Protein AF-A0A7V9UNJ7-F1 (afdb_monomer_lite)

Radius of gyration: 12.88 Å; chains: 1; bounding box: 36×22×35 Å

Sequence (91 aa):
MVKLTTAEAMQKAIDKARAVKPMVRIVNFGSYTVTNKQTGATYSVKCEKRNGERIADCDCKAGARGLRCYHVAAAAGCHIILAAERATLHA

Foldseek 3Di:
DADPPDPVQLVVLQVVCVVQVWDWDDPDQQWIWTARPVPRDIKIKGWDQDPNDIDIAIPDPQSVVSGRHNRRSVVVVVNVVVVVVVVVVVD

Secondary structure (DSSP, 8-state):
------HHHHHHHHHHHHHH-PEEEEEETTEEEEE-TTT--EEEEEEEEETTEEEEEESSHHHHTT---HHHHHHHHHHHHHHHHHHHHT-

pLDDT: mean 85.68, std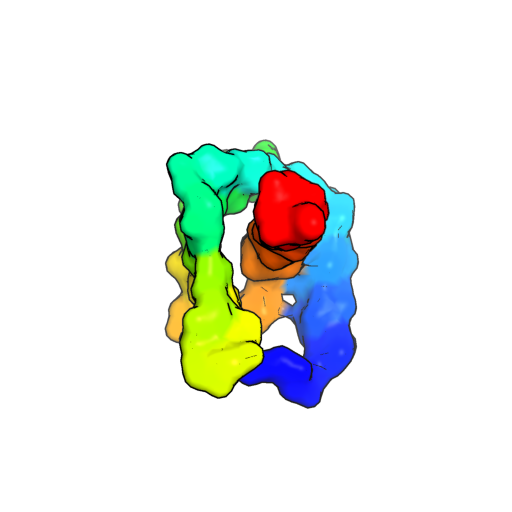 12.69, range [43.31, 97.06]

Structure (mmCIF, N/CA/C/O backbone):
data_AF-A0A7V9UNJ7-F1
#
_entry.id   AF-A0A7V9UNJ7-F1
#
loop_
_atom_site.group_PDB
_atom_site.id
_atom_site.type_symbol
_atom_site.label_atom_id
_atom_site.label_alt_id
_atom_site.label_comp_id
_atom_site.label_asym_id
_atom_site.label_entity_id
_atom_site.label_seq_id
_atom_site.pdbx_PDB_ins_code
_atom_site.Cartn_x
_atom_site.Cartn_y
_atom_site.Cartn_z
_atom_site.occupancy
_atom_site.B_iso_or_equiv
_atom_site.auth_seq_id
_atom_site.auth_comp_id
_atom_site.auth_asym_id
_atom_site.auth_atom_id
_atom_site.pdbx_PDB_model_num
ATOM 1 N N . MET A 1 1 ? -9.826 -4.673 -9.238 1.00 43.31 1 MET A N 1
ATOM 2 C CA . MET A 1 1 ? -9.582 -3.817 -10.426 1.00 43.31 1 MET A CA 1
ATOM 3 C C . MET A 1 1 ? -10.171 -2.421 -10.234 1.00 43.31 1 MET A C 1
ATOM 5 O O . MET A 1 1 ? -11.365 -2.213 -10.427 1.00 43.31 1 MET A O 1
ATOM 9 N N . VAL A 1 2 ? -9.335 -1.460 -9.841 1.00 47.34 2 VAL A N 1
ATOM 10 C CA . VAL A 1 2 ? -9.715 -0.049 -9.671 1.00 47.34 2 VAL A CA 1
ATOM 11 C C . VAL A 1 2 ? -9.301 0.732 -10.925 1.00 47.34 2 VAL A C 1
ATOM 13 O O . VAL A 1 2 ? -8.111 0.915 -11.163 1.00 47.34 2 VAL A O 1
ATOM 16 N N . LYS A 1 3 ? -10.252 1.217 -11.733 1.00 46.34 3 LYS A N 1
ATOM 17 C CA . LYS A 1 3 ? -9.954 2.128 -12.859 1.00 46.34 3 LYS A CA 1
ATOM 18 C C . LYS A 1 3 ? -9.621 3.525 -12.329 1.00 46.34 3 LYS A C 1
ATOM 20 O O . LYS A 1 3 ? -10.426 4.101 -11.600 1.00 46.34 3 LYS A O 1
ATOM 25 N N . LEU A 1 4 ? -8.477 4.104 -12.709 1.00 51.94 4 LEU A N 1
ATOM 26 C CA . LEU A 1 4 ? -7.979 5.435 -12.294 1.00 51.94 4 LEU A CA 1
ATOM 27 C C . LEU A 1 4 ? -8.750 6.635 -12.919 1.00 51.94 4 LEU A C 1
ATOM 29 O O . LEU A 1 4 ? -8.155 7.641 -13.272 1.00 51.94 4 LEU A O 1
ATOM 33 N N . THR A 1 5 ? -10.076 6.556 -13.084 1.00 47.72 5 THR A N 1
ATOM 34 C CA . THR A 1 5 ? -10.857 7.445 -13.975 1.00 47.72 5 THR A CA 1
ATOM 35 C C . THR A 1 5 ? -11.335 8.793 -13.414 1.00 47.72 5 THR A C 1
ATOM 37 O O . THR A 1 5 ? -11.907 9.566 -14.169 1.00 47.72 5 THR A O 1
ATOM 40 N N . THR A 1 6 ? -11.107 9.138 -12.140 1.00 60.56 6 THR A N 1
ATOM 41 C CA . THR A 1 6 ? -11.381 10.505 -11.641 1.00 60.56 6 THR A CA 1
ATOM 42 C C . THR A 1 6 ? -10.283 10.952 -10.682 1.00 60.56 6 THR A C 1
ATOM 44 O O . THR A 1 6 ? -10.089 10.356 -9.616 1.00 60.56 6 THR A O 1
ATOM 47 N N . ALA A 1 7 ? -9.552 11.998 -11.077 1.00 69.12 7 ALA A N 1
ATOM 48 C CA . ALA A 1 7 ? -8.448 12.577 -10.312 1.00 69.12 7 ALA A CA 1
ATOM 49 C C . ALA A 1 7 ? -8.880 12.965 -8.888 1.00 69.12 7 ALA A C 1
ATOM 51 O O . ALA A 1 7 ? -8.165 12.697 -7.927 1.00 69.12 7 ALA A O 1
ATOM 52 N N . GLU A 1 8 ? -10.104 13.470 -8.730 1.00 75.69 8 GLU A N 1
ATOM 53 C CA . GLU A 1 8 ? -10.671 13.876 -7.440 1.00 75.69 8 GLU A CA 1
ATOM 54 C C . GLU A 1 8 ? -10.780 12.728 -6.430 1.00 75.69 8 GLU A C 1
ATOM 56 O O . GLU A 1 8 ? -10.494 12.894 -5.246 1.00 75.69 8 GLU A O 1
ATOM 61 N N . ALA A 1 9 ? -11.185 11.534 -6.871 1.00 73.56 9 ALA A N 1
ATOM 62 C CA . ALA A 1 9 ? -11.321 10.392 -5.972 1.00 73.56 9 ALA A CA 1
ATOM 63 C C . ALA A 1 9 ? -9.952 9.816 -5.572 1.00 73.56 9 ALA A C 1
ATOM 65 O O . ALA A 1 9 ? -9.822 9.269 -4.477 1.00 73.56 9 ALA A O 1
ATOM 66 N N . MET A 1 10 ? -8.926 9.960 -6.423 1.00 78.88 10 MET A N 1
ATOM 67 C CA . MET A 1 10 ? -7.541 9.705 -6.010 1.00 78.88 10 MET A CA 1
ATOM 68 C C . MET A 1 10 ? -7.058 10.763 -5.025 1.00 78.88 10 MET A C 1
ATOM 70 O O . MET A 1 10 ? -6.490 10.399 -3.998 1.00 78.88 10 MET A O 1
ATOM 74 N N . GLN A 1 11 ? -7.332 12.041 -5.287 1.00 85.88 11 GLN A N 1
ATOM 75 C CA . GLN A 1 11 ? -6.930 13.134 -4.409 1.00 85.88 11 GLN A CA 1
ATOM 76 C C . GLN A 1 11 ? -7.508 12.950 -3.002 1.00 85.88 11 GLN A C 1
ATOM 78 O O . GLN A 1 11 ? -6.756 12.917 -2.035 1.00 85.88 11 GLN A O 1
ATOM 83 N N . LYS A 1 12 ? -8.806 12.644 -2.882 1.00 87.56 12 LYS A N 1
ATOM 84 C CA . LYS A 1 12 ? -9.444 12.330 -1.589 1.00 87.56 12 LYS A CA 1
ATOM 85 C C . LYS A 1 12 ? -8.785 11.150 -0.868 1.00 87.56 12 LYS A C 1
ATOM 87 O O . LYS A 1 12 ? -8.647 11.165 0.355 1.00 87.56 12 LYS A O 1
ATOM 92 N N . ALA A 1 13 ? -8.387 10.108 -1.600 1.00 87.62 13 ALA A N 1
ATOM 93 C CA . ALA A 1 13 ? -7.692 8.964 -1.012 1.00 87.62 13 ALA A CA 1
ATOM 94 C C . ALA A 1 13 ? -6.284 9.340 -0.515 1.00 87.62 13 ALA A C 1
ATOM 96 O O . ALA A 1 13 ? -5.877 8.872 0.550 1.00 87.62 13 ALA A O 1
ATOM 97 N N . ILE A 1 14 ? -5.573 10.202 -1.248 1.00 89.69 14 ILE A N 1
ATOM 98 C CA . ILE A 1 14 ? -4.260 10.743 -0.871 1.00 89.69 14 ILE A CA 1
ATOM 99 C C . ILE A 1 14 ? -4.387 11.636 0.364 1.00 89.69 14 ILE A C 1
ATOM 101 O O . ILE A 1 14 ? -3.652 11.440 1.330 1.00 89.69 14 ILE A O 1
ATOM 105 N N . ASP A 1 15 ? -5.341 12.564 0.377 1.00 92.06 15 ASP A N 1
ATOM 106 C CA . ASP A 1 15 ? -5.570 13.476 1.500 1.00 92.06 15 ASP A CA 1
ATOM 107 C C . ASP A 1 15 ? -5.902 12.690 2.770 1.00 92.06 15 ASP A C 1
ATOM 109 O O . ASP A 1 15 ? -5.331 12.924 3.838 1.00 92.06 15 ASP A O 1
ATOM 113 N N . LYS A 1 16 ? -6.741 11.656 2.643 1.00 90.50 16 LYS A N 1
ATOM 114 C CA . LYS A 1 16 ? -7.035 10.746 3.750 1.00 90.50 16 LYS A CA 1
ATOM 115 C C . LYS A 1 16 ? -5.801 9.967 4.207 1.00 90.50 16 LYS A C 1
ATOM 117 O O . LYS A 1 16 ? -5.614 9.799 5.409 1.00 90.50 16 LYS A O 1
ATOM 122 N N . ALA A 1 17 ? -4.947 9.508 3.291 1.00 91.44 17 ALA A N 1
ATOM 123 C CA . ALA A 1 17 ? -3.697 8.844 3.657 1.00 91.44 17 ALA A CA 1
ATOM 124 C C . ALA A 1 17 ? -2.760 9.792 4.429 1.00 91.44 17 ALA A C 1
ATOM 126 O O . ALA A 1 17 ? -2.179 9.386 5.434 1.00 91.44 17 ALA A O 1
ATOM 127 N N . ARG A 1 18 ? -2.671 11.065 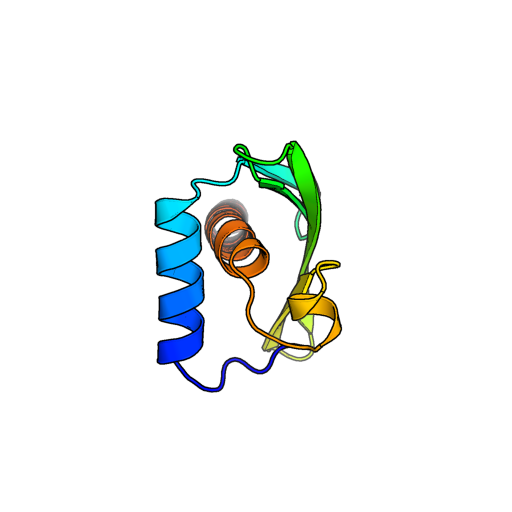4.021 1.00 90.38 18 ARG A N 1
ATOM 128 C CA . ARG A 1 18 ? -1.893 12.105 4.718 1.00 90.38 18 ARG A CA 1
ATOM 129 C C . ARG A 1 18 ? -2.427 12.394 6.120 1.00 90.38 18 ARG A C 1
ATOM 131 O O . ARG A 1 18 ? -1.629 12.562 7.038 1.00 90.38 18 ARG A O 1
ATOM 138 N N . ALA A 1 19 ? -3.749 12.416 6.293 1.00 92.06 19 ALA A N 1
ATOM 139 C CA . ALA A 1 19 ? -4.387 12.638 7.589 1.00 92.06 19 ALA A CA 1
ATOM 140 C C . ALA A 1 19 ? -4.224 11.438 8.539 1.00 92.06 19 ALA A C 1
ATOM 142 O O . ALA A 1 19 ? -3.839 11.603 9.693 1.00 92.06 19 ALA A O 1
ATOM 143 N N . VAL A 1 20 ? -4.480 10.219 8.050 1.00 91.62 20 VAL A N 1
ATOM 144 C CA . VAL A 1 20 ? -4.415 8.985 8.855 1.00 91.62 20 VAL A CA 1
ATOM 145 C C . VAL A 1 20 ? -2.970 8.575 9.161 1.00 91.62 20 VAL A C 1
ATOM 147 O O . VAL A 1 20 ? -2.727 7.916 10.170 1.00 91.62 20 VAL A O 1
ATOM 150 N N . LYS A 1 21 ? -2.010 8.947 8.300 1.00 91.81 21 LYS A N 1
ATOM 151 C CA . LYS A 1 21 ? -0.593 8.545 8.376 1.00 91.81 21 LYS A CA 1
ATOM 152 C C . LYS A 1 21 ? -0.431 7.034 8.626 1.00 91.81 21 LYS A C 1
ATOM 154 O O . LYS A 1 21 ? 0.208 6.637 9.611 1.00 91.81 21 LYS A O 1
ATOM 159 N N . PRO A 1 22 ? -1.038 6.173 7.782 1.00 94.06 22 PRO A N 1
ATOM 160 C CA . PRO A 1 22 ? -0.971 4.735 7.983 1.00 94.06 22 PRO A CA 1
ATOM 161 C C . PRO A 1 22 ? 0.479 4.246 7.894 1.00 94.06 22 PRO A C 1
ATOM 163 O O . PRO A 1 22 ? 1.310 4.827 7.198 1.00 94.06 22 PRO A O 1
ATOM 166 N N . MET A 1 23 ? 0.786 3.165 8.603 1.00 95.69 23 MET A N 1
ATOM 167 C CA . MET A 1 23 ? 2.080 2.501 8.493 1.00 95.69 23 MET A CA 1
ATOM 168 C C . MET A 1 23 ? 2.053 1.563 7.290 1.00 95.69 23 MET A C 1
ATOM 170 O O . MET A 1 23 ? 1.239 0.644 7.256 1.00 95.69 23 MET A O 1
ATOM 174 N N . VAL A 1 24 ? 2.953 1.771 6.334 1.00 96.19 24 VAL A N 1
ATOM 175 C CA . VAL A 1 24 ? 3.173 0.839 5.224 1.00 96.19 24 VAL A CA 1
ATOM 176 C C . VAL A 1 24 ? 4.369 -0.042 5.571 1.00 96.19 24 VAL A C 1
ATOM 178 O O . VAL A 1 24 ? 5.417 0.473 5.955 1.00 96.19 24 VAL A O 1
ATOM 181 N N . ARG A 1 25 ? 4.223 -1.360 5.441 1.00 96.12 25 ARG A N 1
ATOM 182 C CA . ARG A 1 25 ? 5.337 -2.313 5.469 1.00 96.12 25 ARG A CA 1
ATOM 183 C C . ARG A 1 25 ? 5.417 -3.045 4.139 1.00 96.12 25 ARG A C 1
ATOM 185 O O . ARG A 1 25 ? 4.399 -3.393 3.543 1.00 96.12 25 ARG A O 1
ATOM 192 N N . ILE A 1 26 ? 6.642 -3.263 3.686 1.00 95.69 26 ILE A N 1
ATOM 193 C CA . ILE A 1 26 ? 6.943 -3.988 2.455 1.00 95.69 26 ILE A CA 1
ATOM 194 C C . ILE A 1 26 ? 7.021 -5.469 2.824 1.00 95.69 26 ILE A C 1
ATOM 196 O O . ILE A 1 26 ? 7.848 -5.842 3.653 1.00 95.69 26 ILE A O 1
ATOM 200 N N . VAL A 1 27 ? 6.154 -6.302 2.247 1.00 94.50 27 VAL A N 1
ATOM 201 C CA . VAL A 1 27 ? 6.228 -7.764 2.417 1.00 94.50 27 VAL A CA 1
ATOM 202 C C . VAL A 1 27 ? 7.154 -8.344 1.357 1.00 94.50 27 VAL A C 1
ATOM 204 O O . VAL A 1 27 ? 8.083 -9.083 1.657 1.00 94.50 27 VAL A O 1
ATOM 207 N N . ASN A 1 28 ? 6.916 -7.967 0.105 1.00 92.44 28 ASN A N 1
ATOM 208 C CA . ASN A 1 28 ? 7.796 -8.205 -1.028 1.00 92.44 28 ASN A CA 1
ATOM 209 C C . ASN A 1 28 ? 7.580 -7.082 -2.053 1.00 92.44 28 ASN A C 1
ATOM 211 O O . ASN A 1 28 ? 6.685 -6.247 -1.904 1.00 92.44 28 ASN A O 1
ATOM 215 N N . PHE A 1 29 ? 8.396 -7.019 -3.101 1.00 92.19 29 PHE A N 1
ATOM 216 C CA . PHE A 1 29 ? 8.150 -6.029 -4.144 1.00 92.19 29 PHE A CA 1
ATOM 217 C C . PHE A 1 29 ? 6.802 -6.290 -4.826 1.00 92.19 29 PHE A C 1
ATOM 219 O O . PHE A 1 29 ? 6.589 -7.359 -5.391 1.00 92.19 29 PHE A O 1
ATOM 226 N N . GLY A 1 30 ? 5.913 -5.298 -4.781 1.00 92.38 30 GLY A N 1
ATOM 227 C CA . GLY A 1 30 ? 4.549 -5.438 -5.285 1.00 92.38 30 GLY A CA 1
ATOM 228 C C . GLY A 1 30 ? 3.541 -5.952 -4.253 1.00 92.38 30 GLY A C 1
ATOM 229 O O . GLY A 1 30 ? 2.352 -5.916 -4.545 1.00 92.38 30 GLY A O 1
ATOM 230 N N . SER A 1 31 ? 3.945 -6.349 -3.039 1.00 95.50 31 SER A N 1
ATOM 231 C CA . SER A 1 31 ? 3.005 -6.646 -1.943 1.00 95.50 31 SER A CA 1
ATOM 232 C C . SER A 1 31 ? 3.352 -5.893 -0.665 1.00 95.50 31 SER A C 1
ATOM 234 O O . SER A 1 31 ? 4.469 -5.943 -0.146 1.00 95.50 31 SER A O 1
ATOM 236 N N . TYR A 1 32 ? 2.342 -5.237 -0.111 1.00 96.44 32 TYR A N 1
ATOM 237 C CA . TYR A 1 32 ? 2.459 -4.328 1.015 1.00 96.44 32 TYR A CA 1
ATOM 238 C C . TYR A 1 32 ? 1.392 -4.648 2.052 1.00 96.44 32 TYR A C 1
ATOM 240 O O . TYR A 1 32 ? 0.276 -5.040 1.709 1.00 96.44 32 TYR A O 1
ATOM 248 N N . THR A 1 33 ? 1.703 -4.407 3.320 1.00 97.06 33 THR A N 1
ATOM 249 C CA . THR A 1 33 ? 0.688 -4.308 4.369 1.00 97.06 33 THR A CA 1
ATOM 250 C C . THR A 1 33 ? 0.554 -2.860 4.800 1.00 97.06 33 THR A C 1
ATOM 252 O O . THR A 1 33 ? 1.543 -2.149 4.984 1.00 97.06 33 THR A O 1
ATOM 255 N N . VAL A 1 34 ? -0.684 -2.410 4.966 1.00 96.56 34 VAL A N 1
ATOM 256 C CA . VAL A 1 34 ? -1.011 -1.054 5.389 1.00 96.56 34 VAL A CA 1
ATOM 257 C C . VAL A 1 34 ? -1.813 -1.125 6.677 1.00 96.56 34 VAL A C 1
ATOM 259 O O . VAL A 1 34 ? -2.955 -1.580 6.689 1.00 96.56 34 VAL A O 1
ATOM 262 N N . THR A 1 35 ? -1.214 -0.655 7.764 1.00 96.25 35 THR A N 1
ATOM 263 C CA . THR A 1 35 ? -1.827 -0.626 9.090 1.00 96.25 35 THR A CA 1
ATOM 264 C C . THR A 1 35 ? -2.340 0.773 9.395 1.00 96.25 35 THR A C 1
ATOM 266 O O . THR A 1 35 ? -1.590 1.755 9.371 1.00 96.25 35 THR A O 1
ATOM 269 N N . ASN A 1 36 ? -3.625 0.880 9.718 1.00 93.19 36 ASN A N 1
ATOM 270 C CA . ASN A 1 36 ? -4.181 2.089 10.302 1.00 93.19 36 ASN A CA 1
ATOM 271 C C . ASN A 1 36 ? -3.699 2.197 11.757 1.00 93.19 36 ASN A C 1
ATOM 273 O O . ASN A 1 36 ? -4.070 1.384 12.597 1.00 93.19 36 ASN A O 1
ATOM 277 N N . LYS A 1 37 ? -2.880 3.210 12.061 1.00 89.62 37 LYS A N 1
ATOM 278 C CA . LYS A 1 37 ? -2.298 3.393 13.401 1.00 89.62 37 LYS A CA 1
ATOM 279 C C . LYS A 1 37 ? -3.331 3.727 14.480 1.00 89.62 37 LYS A C 1
ATOM 281 O O . LYS A 1 37 ? -3.068 3.479 15.646 1.00 89.62 37 LYS A O 1
ATOM 286 N N . GLN A 1 38 ? -4.477 4.289 14.098 1.00 88.94 38 GLN A N 1
ATOM 287 C CA . GLN A 1 38 ? -5.532 4.676 15.034 1.00 88.94 38 GLN A CA 1
ATOM 288 C C . GLN A 1 38 ? -6.390 3.477 15.443 1.00 88.94 38 GLN A C 1
ATOM 290 O O . GLN A 1 38 ? -6.801 3.388 16.592 1.00 88.94 38 GLN A O 1
ATOM 295 N N . THR A 1 39 ? -6.665 2.555 14.514 1.00 91.81 39 THR A N 1
ATOM 296 C CA . THR A 1 39 ? -7.556 1.408 14.767 1.00 91.81 39 THR A CA 1
ATOM 297 C C . THR A 1 39 ? -6.827 0.075 14.925 1.00 91.81 39 THR A C 1
ATOM 299 O O . THR A 1 39 ? -7.457 -0.920 15.261 1.00 91.81 39 THR A O 1
ATOM 302 N N . GLY A 1 40 ? -5.531 0.009 14.608 1.00 92.62 40 GLY A N 1
ATOM 303 C CA . GLY A 1 40 ? -4.747 -1.232 14.565 1.00 92.62 40 GLY A CA 1
ATOM 304 C C . GLY A 1 40 ? -5.078 -2.156 13.383 1.00 92.62 40 GLY A C 1
ATOM 305 O O . GLY A 1 40 ? -4.367 -3.131 13.143 1.00 92.62 40 GLY A O 1
ATOM 306 N N . ALA A 1 41 ? -6.121 -1.852 12.604 1.00 94.62 41 ALA A N 1
ATOM 307 C CA . ALA A 1 41 ? -6.533 -2.672 11.472 1.00 94.62 41 ALA A CA 1
ATOM 308 C C . ALA A 1 41 ? -5.460 -2.676 10.373 1.00 94.62 41 ALA A C 1
ATOM 310 O O . ALA A 1 41 ? -4.983 -1.616 9.956 1.00 94.62 41 ALA A O 1
ATOM 311 N N . THR A 1 42 ? -5.113 -3.867 9.888 1.00 96.25 42 THR A N 1
ATOM 312 C CA . THR A 1 42 ? -4.100 -4.071 8.847 1.00 96.25 42 THR A CA 1
ATOM 313 C C . THR A 1 42 ? -4.737 -4.658 7.599 1.00 96.25 42 THR A C 1
ATOM 315 O O . THR A 1 42 ? -5.563 -5.559 7.689 1.00 96.25 42 THR A O 1
ATOM 318 N N . TYR A 1 43 ? -4.339 -4.124 6.449 1.00 96.06 43 TYR A N 1
ATOM 319 C CA . TYR A 1 43 ? -4.875 -4.470 5.139 1.00 96.06 43 TYR A CA 1
ATOM 320 C C . TYR A 1 43 ? -3.743 -4.827 4.189 1.00 96.06 43 TYR A C 1
ATOM 322 O O . TYR A 1 43 ? -2.680 -4.201 4.218 1.00 96.06 43 TYR A O 1
ATOM 330 N N . SER A 1 44 ? -3.979 -5.798 3.322 1.00 96.06 44 SER A N 1
ATOM 331 C CA . SER A 1 44 ? -3.042 -6.208 2.283 1.00 96.06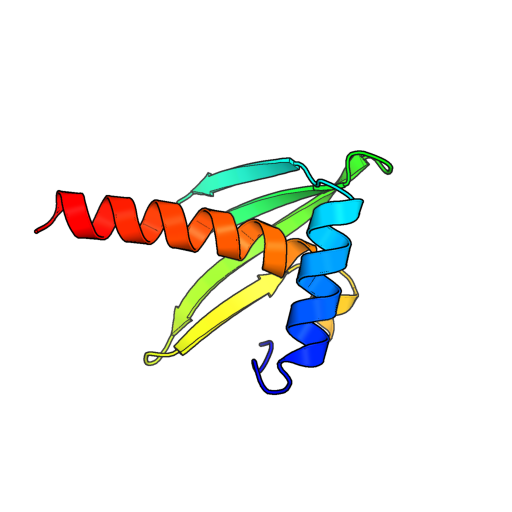 44 SER A CA 1
ATOM 332 C C . SER A 1 44 ? -3.294 -5.401 1.017 1.00 96.06 44 SER A C 1
ATOM 334 O O . SER A 1 44 ? -4.437 -5.232 0.584 1.00 96.06 44 SER A O 1
ATOM 336 N N . VAL A 1 45 ? -2.218 -4.910 0.408 1.00 95.31 45 VAL A N 1
ATOM 337 C CA . VAL A 1 45 ? -2.254 -4.213 -0.877 1.00 95.31 45 VAL A CA 1
ATOM 338 C C . VAL A 1 45 ? -1.273 -4.871 -1.832 1.00 95.31 45 VAL A C 1
ATOM 340 O O . VAL A 1 45 ? -0.097 -5.027 -1.508 1.00 95.31 45 VAL A O 1
ATOM 343 N N . LYS A 1 46 ? -1.748 -5.228 -3.021 1.00 94.31 46 LYS A N 1
ATOM 344 C CA . LYS A 1 46 ? -0.912 -5.713 -4.118 1.00 94.31 46 LYS A CA 1
ATOM 345 C C . LYS A 1 46 ? -0.843 -4.654 -5.205 1.00 94.31 46 LYS A C 1
ATOM 347 O O . LYS A 1 46 ? -1.874 -4.118 -5.594 1.00 94.31 46 LYS A O 1
ATOM 352 N N . CYS A 1 47 ? 0.361 -4.359 -5.670 1.00 91.25 47 CYS A N 1
ATOM 353 C CA . CYS A 1 47 ? 0.649 -3.475 -6.788 1.00 91.25 47 CYS A CA 1
ATOM 354 C C . CYS A 1 47 ? 1.319 -4.298 -7.885 1.00 91.25 47 CYS A C 1
ATOM 356 O O . CYS A 1 47 ? 2.366 -4.903 -7.658 1.00 91.25 47 CYS A O 1
ATOM 358 N N . GLU A 1 48 ? 0.730 -4.299 -9.073 1.00 89.50 48 GLU A N 1
ATOM 359 C CA . GLU A 1 48 ? 1.238 -5.040 -10.221 1.00 89.50 48 GLU A CA 1
ATOM 360 C C . GLU A 1 48 ? 1.126 -4.220 -11.505 1.00 89.50 48 GLU A C 1
ATOM 362 O O . GLU A 1 48 ? 0.358 -3.259 -11.600 1.00 89.50 48 GLU A O 1
ATOM 367 N N . LYS A 1 49 ? 1.905 -4.605 -12.516 1.00 84.69 49 LYS A N 1
ATOM 368 C CA . LYS A 1 49 ? 1.746 -4.096 -13.876 1.00 84.69 49 LYS A CA 1
ATOM 369 C C . LYS A 1 49 ? 1.156 -5.212 -14.727 1.00 84.69 49 LYS A C 1
ATOM 371 O O . LYS A 1 49 ? 1.791 -6.249 -14.893 1.00 84.69 49 LYS A O 1
ATOM 376 N N . ARG A 1 50 ? -0.035 -5.003 -15.278 1.00 83.69 50 ARG A N 1
ATOM 377 C CA . ARG A 1 50 ? -0.750 -5.989 -16.093 1.00 83.69 50 ARG A CA 1
ATOM 378 C C . ARG A 1 50 ? -1.144 -5.350 -17.416 1.00 83.69 50 ARG A C 1
ATOM 380 O O . ARG A 1 50 ? -1.754 -4.290 -17.423 1.00 83.69 50 ARG A O 1
ATOM 387 N N . ASN A 1 51 ? -0.762 -5.970 -18.534 1.00 85.06 51 ASN A N 1
ATOM 388 C CA . ASN A 1 51 ? -1.024 -5.462 -19.890 1.00 85.06 51 ASN A CA 1
ATOM 389 C C . ASN A 1 51 ? -0.588 -3.997 -20.107 1.00 85.06 51 ASN A C 1
ATOM 391 O O . ASN A 1 51 ? -1.267 -3.228 -20.775 1.00 85.06 51 ASN A O 1
ATOM 395 N N . GLY A 1 52 ? 0.532 -3.586 -19.504 1.00 79.94 52 GLY A N 1
ATOM 396 C CA . GLY A 1 52 ? 1.013 -2.202 -19.585 1.00 79.94 52 GLY A CA 1
ATOM 397 C C . GLY A 1 52 ? 0.402 -1.249 -18.550 1.00 79.94 52 GLY A C 1
ATOM 398 O O . GLY A 1 52 ? 1.022 -0.230 -18.244 1.00 79.94 52 GLY A O 1
ATOM 399 N N . GLU A 1 53 ? -0.730 -1.601 -17.940 1.00 81.31 53 GLU A N 1
ATOM 400 C CA . GLU A 1 53 ? -1.415 -0.794 -16.930 1.00 81.31 53 GLU A CA 1
ATOM 401 C C . GLU A 1 53 ? -0.880 -1.071 -15.521 1.00 81.31 53 GLU A C 1
ATOM 403 O O . GLU A 1 53 ? -0.543 -2.202 -15.173 1.00 81.31 53 GLU A O 1
ATOM 408 N N . ARG A 1 54 ? -0.809 -0.029 -14.684 1.00 83.44 54 ARG A N 1
ATOM 409 C CA . ARG A 1 54 ? -0.465 -0.151 -13.260 1.00 83.44 54 ARG A CA 1
ATOM 410 C C . ARG A 1 54 ? -1.747 -0.379 -12.466 1.00 83.44 54 ARG A C 1
ATOM 412 O O . ARG A 1 54 ? -2.610 0.496 -12.434 1.00 83.44 54 ARG A O 1
ATOM 419 N N . ILE A 1 55 ? -1.854 -1.533 -11.824 1.00 86.62 55 ILE A N 1
ATOM 420 C CA . ILE A 1 55 ? -3.024 -1.958 -11.057 1.00 86.62 55 ILE A CA 1
ATOM 421 C C . ILE A 1 55 ? -2.637 -2.053 -9.584 1.00 86.62 55 ILE A C 1
ATOM 423 O O . ILE A 1 55 ? -1.526 -2.454 -9.236 1.00 86.62 55 ILE A O 1
ATOM 427 N N . ALA A 1 56 ? -3.566 -1.671 -8.713 1.00 88.62 56 ALA A N 1
ATOM 428 C CA . ALA A 1 56 ? -3.450 -1.926 -7.291 1.00 88.62 56 ALA A CA 1
ATOM 429 C C . ALA A 1 56 ? -4.769 -2.471 -6.734 1.00 88.62 56 ALA A C 1
ATOM 431 O O . ALA A 1 56 ? -5.835 -1.904 -6.987 1.00 88.62 56 ALA A O 1
ATOM 432 N N . ASP A 1 57 ? -4.679 -3.544 -5.955 1.00 91.44 57 ASP A N 1
ATOM 433 C CA . ASP A 1 57 ? -5.806 -4.190 -5.288 1.00 91.44 57 ASP A CA 1
ATOM 434 C C . ASP A 1 57 ? -5.591 -4.190 -3.774 1.00 91.44 57 ASP A C 1
ATOM 436 O O . ASP A 1 57 ? -4.475 -4.364 -3.286 1.00 91.44 57 ASP A O 1
ATOM 440 N N . CYS A 1 58 ? -6.672 -3.981 -3.025 1.00 93.75 58 CYS A N 1
ATOM 441 C CA . CYS A 1 58 ? -6.664 -3.964 -1.567 1.00 93.75 58 CYS A CA 1
ATOM 442 C C . CYS A 1 58 ? -7.821 -4.800 -1.021 1.00 93.75 58 CYS A C 1
ATOM 444 O O . CYS A 1 58 ? -8.937 -4.717 -1.531 1.00 93.75 58 CYS A O 1
ATOM 446 N N . ASP A 1 59 ? -7.561 -5.551 0.047 1.00 94.00 59 ASP A N 1
ATOM 447 C CA . ASP A 1 59 ? -8.534 -6.418 0.727 1.00 94.00 59 ASP A CA 1
ATOM 448 C C . ASP A 1 59 ? -9.552 -5.666 1.610 1.00 94.00 59 ASP A C 1
ATOM 450 O O . ASP A 1 59 ? -10.471 -6.264 2.169 1.00 94.00 59 ASP A O 1
ATOM 454 N N . CYS A 1 60 ? -9.446 -4.338 1.726 1.00 92.25 60 CYS A N 1
ATOM 455 C CA . CYS A 1 60 ? -10.428 -3.551 2.465 1.00 92.25 60 CYS A CA 1
ATOM 456 C C . CYS A 1 60 ? -11.783 -3.489 1.735 1.00 92.25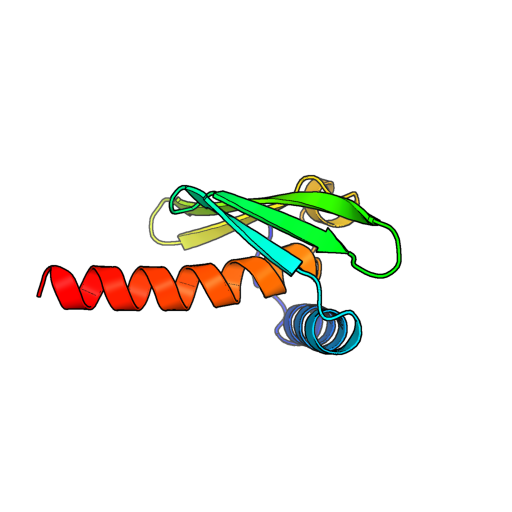 60 CYS A C 1
ATOM 458 O O . CYS A 1 60 ? -11.860 -3.603 0.512 1.00 92.25 60 CYS A O 1
ATOM 460 N N . LYS A 1 61 ? -12.866 -3.187 2.469 1.00 89.50 61 LYS A N 1
ATOM 461 C CA . LYS A 1 61 ? -14.242 -3.116 1.923 1.00 89.50 61 LYS A CA 1
ATOM 462 C C . LYS A 1 61 ? -14.373 -2.249 0.662 1.00 89.50 61 LYS A C 1
ATOM 464 O O . LYS A 1 61 ? -15.163 -2.566 -0.220 1.00 89.50 61 LYS A O 1
ATOM 469 N N . ALA A 1 62 ? -13.625 -1.147 0.585 1.00 86.00 62 ALA A N 1
ATOM 470 C CA . ALA A 1 62 ? -13.611 -0.277 -0.590 1.00 86.00 62 ALA A CA 1
ATOM 471 C C . ALA A 1 62 ? -12.846 -0.916 -1.763 1.00 86.00 62 ALA A C 1
ATOM 473 O O . ALA A 1 62 ? -13.359 -0.940 -2.879 1.00 86.00 62 ALA A O 1
ATOM 474 N N . GLY A 1 63 ? -11.668 -1.490 -1.503 1.00 85.31 63 GLY A N 1
ATOM 475 C CA . GLY A 1 63 ? -10.858 -2.171 -2.516 1.00 85.31 63 GLY A CA 1
ATOM 476 C C . GLY A 1 63 ? -11.559 -3.396 -3.110 1.00 85.31 63 GLY A C 1
ATOM 477 O O . GLY A 1 63 ? -11.582 -3.548 -4.328 1.00 85.31 63 GLY A O 1
ATOM 478 N N . ALA A 1 64 ? -12.260 -4.178 -2.282 1.00 84.50 64 ALA A N 1
ATOM 479 C CA . ALA A 1 64 ? -13.099 -5.296 -2.722 1.00 84.50 64 ALA A CA 1
ATOM 480 C C . ALA A 1 64 ? -14.224 -4.869 -3.686 1.00 84.50 64 ALA A C 1
ATOM 482 O O . ALA A 1 64 ? -14.657 -5.650 -4.527 1.00 84.50 64 ALA A O 1
ATOM 483 N N . ARG A 1 65 ? -14.678 -3.612 -3.600 1.00 82.69 65 ARG A N 1
ATOM 484 C CA . ARG A 1 65 ? -15.670 -3.012 -4.509 1.00 82.69 65 ARG A CA 1
ATOM 485 C C . ARG A 1 65 ? -15.035 -2.309 -5.715 1.00 82.69 65 ARG A C 1
ATOM 487 O O . ARG A 1 65 ? -15.726 -1.592 -6.430 1.00 82.69 65 ARG A O 1
ATOM 494 N N . GLY A 1 66 ? -13.724 -2.446 -5.919 1.00 79.12 66 GLY A N 1
ATOM 495 C CA . GLY A 1 66 ? -13.000 -1.740 -6.978 1.00 79.12 66 GLY A CA 1
ATOM 496 C C . GLY A 1 66 ? -12.915 -0.225 -6.761 1.00 79.12 66 GLY A C 1
ATOM 497 O O . GLY A 1 66 ? -12.679 0.518 -7.713 1.00 79.12 66 GLY A O 1
ATOM 498 N N . LEU A 1 67 ? -13.089 0.251 -5.523 1.00 80.12 67 LEU A N 1
ATOM 499 C CA . LEU A 1 67 ? -13.003 1.667 -5.177 1.00 80.12 67 LEU A CA 1
ATOM 500 C C . LEU A 1 67 ? -11.601 2.043 -4.693 1.00 80.12 67 LEU A C 1
ATOM 502 O O . LEU A 1 67 ? -10.894 1.266 -4.050 1.00 80.12 67 LEU A O 1
ATOM 506 N N . ARG A 1 68 ? -11.228 3.299 -4.945 1.00 79.38 68 ARG A N 1
ATOM 507 C CA . ARG A 1 68 ? -9.982 3.893 -4.455 1.00 79.38 68 ARG A CA 1
ATOM 508 C C . ARG A 1 68 ? -10.027 4.050 -2.940 1.00 79.38 68 ARG A C 1
ATOM 510 O O . ARG A 1 68 ? -10.851 4.796 -2.414 1.00 79.38 68 ARG A O 1
ATOM 517 N N . CYS A 1 69 ? -9.123 3.380 -2.235 1.00 91.19 69 CYS A N 1
ATOM 518 C CA . CYS A 1 69 ? -8.967 3.520 -0.793 1.00 91.19 69 CYS A CA 1
ATOM 519 C C . CYS A 1 69 ? -7.623 4.165 -0.444 1.00 91.19 69 CYS A C 1
ATOM 521 O O . CYS A 1 69 ? -6.647 4.068 -1.188 1.00 91.19 69 CYS A O 1
ATOM 523 N N . TYR A 1 70 ? -7.554 4.787 0.733 1.00 92.44 70 TYR A N 1
ATOM 524 C CA . TYR A 1 70 ? -6.317 5.414 1.203 1.00 92.44 70 TYR A CA 1
ATOM 525 C C . TYR A 1 70 ? -5.180 4.395 1.413 1.00 92.44 70 TYR A C 1
ATOM 527 O O . TYR A 1 70 ? -4.016 4.770 1.327 1.00 92.44 70 TYR A O 1
ATOM 535 N N . HIS A 1 71 ? -5.495 3.106 1.628 1.00 94.44 71 HIS A N 1
ATOM 536 C CA . HIS A 1 71 ? -4.484 2.040 1.680 1.00 94.44 71 HIS A CA 1
ATOM 537 C C . HIS A 1 71 ? -3.740 1.884 0.351 1.00 94.44 71 HIS A C 1
ATOM 539 O O . HIS A 1 71 ? -2.514 1.846 0.344 1.00 94.44 71 HIS A O 1
ATOM 545 N N . VAL A 1 72 ? -4.474 1.856 -0.769 1.00 92.44 72 VAL A N 1
ATOM 546 C CA . VAL A 1 72 ? -3.878 1.805 -2.109 1.00 92.44 72 VAL A CA 1
ATOM 547 C C . VAL A 1 72 ? -3.043 3.052 -2.361 1.00 92.44 72 VAL A C 1
ATOM 549 O O . VAL A 1 72 ? -1.916 2.924 -2.818 1.00 92.44 72 VAL A O 1
ATOM 552 N N . ALA A 1 73 ? -3.545 4.242 -2.017 1.00 91.75 73 ALA A N 1
ATOM 553 C CA . ALA A 1 73 ? -2.785 5.481 -2.190 1.00 91.75 73 ALA A CA 1
ATOM 554 C C . ALA A 1 73 ? -1.454 5.464 -1.412 1.00 91.75 73 ALA A C 1
ATOM 556 O O . ALA A 1 73 ? -0.413 5.818 -1.964 1.00 91.75 73 ALA A O 1
ATOM 557 N N . ALA A 1 74 ? -1.473 5.002 -0.157 1.00 93.69 74 ALA A N 1
ATOM 558 C CA . ALA A 1 74 ? -0.275 4.894 0.673 1.00 93.69 74 ALA A CA 1
ATOM 559 C C . ALA A 1 74 ? 0.730 3.863 0.125 1.00 93.69 74 ALA A C 1
ATOM 561 O O . ALA A 1 74 ? 1.913 4.169 -0.020 1.00 93.69 74 ALA A O 1
ATOM 562 N N . ALA A 1 75 ? 0.264 2.658 -0.216 1.00 94.12 75 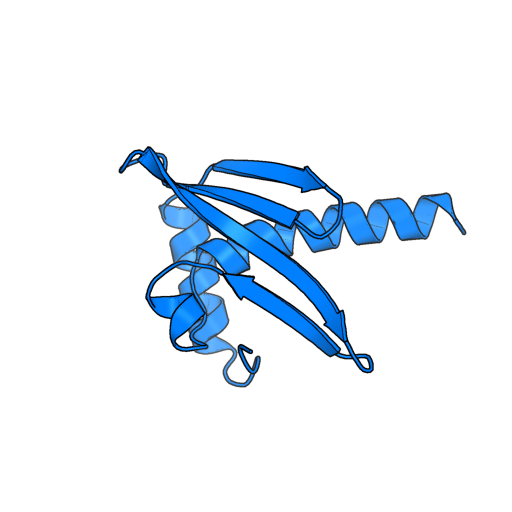ALA A N 1
ATOM 563 C CA . ALA A 1 75 ? 1.117 1.601 -0.759 1.00 94.12 75 ALA A CA 1
ATOM 564 C C . ALA A 1 75 ? 1.677 1.957 -2.145 1.00 94.12 75 ALA A C 1
ATOM 566 O O . ALA A 1 75 ? 2.853 1.719 -2.405 1.00 94.12 75 ALA A O 1
ATOM 567 N N . ALA A 1 76 ? 0.875 2.582 -3.012 1.00 90.88 76 ALA A N 1
ATOM 568 C CA . ALA A 1 76 ? 1.301 2.994 -4.346 1.00 90.88 76 ALA A CA 1
ATOM 569 C C . ALA A 1 76 ? 2.438 4.021 -4.293 1.00 90.88 76 ALA A C 1
ATOM 571 O O . ALA A 1 76 ? 3.381 3.910 -5.070 1.00 90.88 76 ALA A O 1
ATOM 572 N N . GLY A 1 77 ? 2.397 4.977 -3.355 1.00 89.38 77 GLY A N 1
ATOM 573 C CA . GLY A 1 77 ? 3.501 5.919 -3.150 1.00 89.38 77 GLY A CA 1
ATOM 574 C C . GLY A 1 77 ? 4.817 5.209 -2.817 1.00 89.38 77 GLY A C 1
ATOM 575 O O . GLY A 1 77 ? 5.836 5.473 -3.448 1.00 89.38 77 GLY A O 1
ATOM 576 N N . CYS A 1 78 ? 4.776 4.245 -1.892 1.00 91.31 78 CYS A N 1
ATOM 577 C CA . CYS A 1 78 ? 5.937 3.416 -1.555 1.00 91.31 78 CYS A CA 1
ATOM 578 C C . CYS A 1 78 ? 6.410 2.574 -2.753 1.00 91.31 78 CYS A C 1
ATOM 580 O O . CYS A 1 78 ? 7.601 2.538 -3.053 1.00 91.31 78 CYS A O 1
ATOM 582 N N . HIS A 1 79 ? 5.483 1.946 -3.480 1.00 93.00 79 HIS A N 1
ATOM 583 C CA . HIS A 1 79 ? 5.802 1.128 -4.648 1.00 93.00 79 HIS A CA 1
ATOM 584 C C . HIS A 1 79 ? 6.489 1.925 -5.758 1.00 93.00 79 HIS A C 1
ATOM 586 O O . HIS A 1 79 ? 7.445 1.434 -6.345 1.00 93.00 79 HIS A O 1
ATOM 592 N N . ILE A 1 80 ? 6.033 3.151 -6.034 1.00 90.25 80 ILE A N 1
ATOM 593 C CA . ILE A 1 80 ? 6.621 4.013 -7.068 1.00 90.25 80 ILE A CA 1
ATOM 594 C C . ILE A 1 80 ? 8.077 4.348 -6.735 1.00 90.25 80 ILE A C 1
ATOM 596 O O . ILE A 1 80 ? 8.919 4.260 -7.624 1.00 90.25 80 ILE A O 1
ATOM 600 N N . ILE A 1 81 ? 8.376 4.680 -5.476 1.00 89.69 81 ILE A N 1
ATOM 601 C CA . ILE A 1 81 ? 9.745 4.979 -5.029 1.00 89.69 81 ILE A CA 1
ATOM 602 C C . ILE A 1 81 ? 10.636 3.745 -5.212 1.00 89.69 81 ILE A C 1
ATOM 604 O O . ILE A 1 81 ? 11.643 3.816 -5.909 1.00 89.69 81 ILE A O 1
ATOM 608 N N . LEU A 1 82 ? 10.210 2.589 -4.697 1.00 90.38 82 LEU A N 1
ATOM 609 C CA . LEU A 1 82 ? 10.964 1.335 -4.828 1.00 90.38 82 LEU A CA 1
ATOM 610 C C . LEU A 1 82 ? 11.142 0.903 -6.290 1.00 90.38 82 LEU A C 1
ATOM 612 O O . LEU A 1 82 ? 12.161 0.325 -6.662 1.00 90.38 82 LEU A O 1
ATOM 616 N N . ALA A 1 83 ? 10.135 1.139 -7.132 1.00 88.50 83 ALA A N 1
ATOM 617 C CA . ALA A 1 83 ? 10.208 0.837 -8.555 1.00 88.50 83 ALA A CA 1
ATOM 618 C C . ALA A 1 83 ? 11.190 1.768 -9.278 1.00 88.50 83 ALA A C 1
ATOM 620 O O . ALA A 1 83 ? 11.907 1.305 -10.162 1.00 88.50 83 ALA A O 1
ATOM 621 N N . ALA A 1 84 ? 11.244 3.048 -8.899 1.00 88.06 84 ALA A N 1
ATOM 622 C CA . ALA A 1 84 ? 12.217 3.998 -9.426 1.00 88.06 84 ALA A CA 1
ATOM 623 C C . ALA A 1 84 ? 13.647 3.609 -9.025 1.00 88.06 84 ALA A C 1
ATOM 625 O O . ALA A 1 84 ? 14.508 3.518 -9.894 1.00 88.06 84 ALA A O 1
ATOM 626 N N . 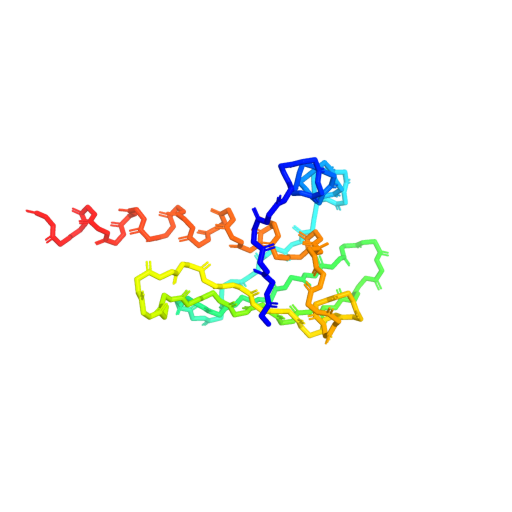GLU A 1 85 ? 13.876 3.274 -7.752 1.00 87.50 85 GLU A N 1
ATOM 627 C CA . GLU A 1 85 ? 15.176 2.801 -7.254 1.00 87.50 85 GLU A CA 1
ATOM 628 C C . GLU A 1 85 ? 15.644 1.536 -7.989 1.00 87.50 85 GLU A C 1
ATOM 630 O O . GLU A 1 85 ? 16.791 1.441 -8.429 1.00 87.50 85 GLU A O 1
ATOM 635 N N . ARG A 1 86 ? 14.741 0.570 -8.203 1.00 84.00 86 ARG A N 1
ATOM 636 C CA . ARG A 1 86 ? 15.051 -0.634 -8.988 1.00 84.00 86 ARG A CA 1
ATOM 637 C C . ARG A 1 86 ? 15.371 -0.324 -10.443 1.00 84.00 86 ARG A C 1
ATOM 639 O O . ARG A 1 86 ? 16.260 -0.958 -10.997 1.00 84.00 86 ARG A O 1
ATOM 646 N N . ALA A 1 87 ? 14.668 0.620 -11.062 1.00 81.50 87 ALA A N 1
ATOM 647 C CA . ALA A 1 87 ? 14.956 1.016 -12.436 1.00 81.50 87 ALA A CA 1
ATOM 648 C C . ALA A 1 87 ? 16.352 1.645 -12.558 1.00 81.50 87 ALA A C 1
ATOM 650 O O . ALA A 1 87 ? 17.060 1.345 -13.510 1.00 81.50 87 ALA A O 1
ATOM 651 N N . THR A 1 88 ? 16.773 2.451 -11.578 1.00 75.62 88 THR A N 1
ATOM 652 C CA . THR A 1 88 ? 18.108 3.071 -11.569 1.00 75.62 88 THR A CA 1
ATOM 653 C C . THR A 1 88 ? 19.249 2.096 -11.280 1.00 75.62 88 THR A C 1
ATOM 655 O O . THR A 1 88 ? 20.360 2.336 -11.726 1.00 75.62 88 THR A O 1
ATOM 658 N N . LEU A 1 89 ? 19.001 0.995 -10.561 1.00 63.06 89 LEU A N 1
ATOM 659 C CA . LEU A 1 89 ? 20.018 -0.033 -10.278 1.00 63.06 89 LEU A CA 1
ATOM 660 C C . LEU A 1 89 ? 20.295 -0.974 -11.462 1.00 63.06 89 LEU A C 1
ATOM 662 O O . LEU A 1 89 ? 21.275 -1.714 -11.440 1.00 63.06 89 LEU A O 1
ATOM 666 N N . HIS A 1 90 ? 19.418 -0.982 -12.464 1.00 55.34 90 HIS A N 1
ATOM 667 C CA . HIS A 1 90 ? 19.528 -1.818 -13.661 1.00 55.34 90 HIS A CA 1
ATOM 668 C C . HIS A 1 90 ? 19.696 -0.985 -14.947 1.00 55.34 90 HIS A C 1
ATOM 670 O O . HIS A 1 90 ? 19.462 -1.510 -16.037 1.00 55.34 90 HIS A O 1
ATOM 676 N N . ALA A 1 91 ? 20.060 0.294 -14.810 1.00 50.97 91 ALA A N 1
ATOM 677 C CA . ALA A 1 91 ? 20.393 1.217 -15.895 1.00 50.97 91 ALA A CA 1
ATOM 678 C C . ALA A 1 91 ? 21.913 1.393 -15.985 1.00 50.97 91 ALA A C 1
ATOM 680 O O . ALA A 1 91 ? 22.408 1.498 -17.127 1.00 50.97 91 ALA A O 1
#